Protein AF-A0AA40FWW6-F1 (afdb_monomer)

Solvent-accessible surface area (backbone atoms only — not comparable to full-atom values): 4651 Å² total; per-residue (Å²): 125,64,65,54,64,41,60,84,40,92,70,38,30,41,70,62,84,91,57,96,54,60,77,54,72,28,50,44,38,57,53,48,56,49,50,50,53,51,27,64,75,74,68,56,87,86,52,68,43,68,34,91,81,62,37,68,53,55,66,40,89,86,82,66,47,58,35,32,42,51,30,60,54,62,74,50,108

Mean predicted aligned error: 3.87 Å

Secondary structure (DSSP, 8-state):
-PPPEE--BTTTBEE-SSS---GGGGEESHHHHHHHHHHHHHT-----EE-TT--S--B-TTT--B-HHHHHHHHT-

Radius of gyration: 13.91 Å; Cα contacts (8 Å, |Δi|>4): 105; chains: 1; bounding box: 32×28×35 Å

Nearest PDB structures (foldseek):
  5cmk-assembly1_A  TM=9.072E-01  e=1.004E-07  Rattus norvegicus
  4bdn-assembly1_A  TM=9.080E-01  e=1.226E-07  Rattus norvegicus
  3g3j-assembly1_B  TM=9.140E-01  e=1.310E-07  Rattus norvegicus
  3g3g-assembly1_B  TM=9.141E-01  e=1.497E-07  Rattus norvegicus
  3t9v-assembly1_B  TM=9.362E-01  e=4.640E-07  Rattus norvegicus

Sequence (77 aa):
MGPPVATQEIPYVMMHYEKNYTGNARFYGFCVDLLEAVAREVGFSYRLELVPDRKYGAKDPETGEWNGIVRELMRHV

Foldseek 3Di:
DAAAEDADDPQAWHADPPDPDDWLRRIDHDVSVVVVVVCVVVVHDHTYYYFPVRDCWDQDPPPRAIGTSVNVVVVVD

InterPro domains:
  IPR019594 Ionotropic glutamate receptor, L-glutamate and glycine-binding domain [PF10613] (7-75)
  IPR019594 Ionotropic glutamate receptor, L-glutamate and glycine-binding domain [SM00918] (11-75)

pLDDT: mean 92.23, std 7.43, range [55.34, 98.06]

Structure (mmCIF, N/CA/C/O backbone):
data_AF-A0AA40FWW6-F1
#
_entry.id   AF-A0AA40FWW6-F1
#
loop_
_atom_site.group_PDB
_atom_site.id
_atom_site.type_symbol
_atom_site.label_atom_id
_atom_site.label_alt_id
_atom_site.label_comp_id
_atom_site.label_asym_id
_atom_site.label_entity_id
_atom_site.label_seq_id
_atom_site.pdbx_PDB_ins_code
_atom_site.Cartn_x
_atom_site.Cartn_y
_atom_site.Cartn_z
_atom_site.occupancy
_atom_site.B_iso_or_equiv
_atom_site.auth_seq_id
_atom_site.auth_comp_id
_atom_site.auth_asym_id
_atom_site.auth_atom_id
_atom_site.pdbx_PDB_model_num
ATOM 1 N N . MET A 1 1 ? -12.956 -4.877 -7.057 1.00 64.38 1 MET A N 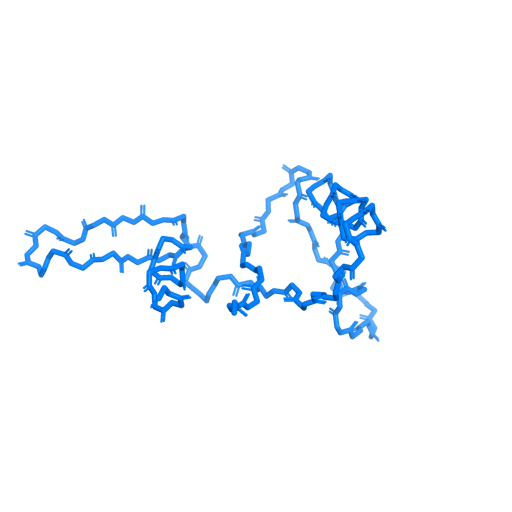1
ATOM 2 C CA . MET A 1 1 ? -11.868 -4.829 -6.060 1.00 64.38 1 MET A CA 1
ATOM 3 C C . MET A 1 1 ? -11.294 -3.423 -6.086 1.00 64.38 1 MET A C 1
ATOM 5 O O . MET A 1 1 ? -10.999 -2.944 -7.177 1.00 64.38 1 MET A O 1
ATOM 9 N N . GLY A 1 2 ? -11.251 -2.735 -4.943 1.00 74.38 2 GLY A N 1
ATOM 10 C CA . GLY A 1 2 ? -10.614 -1.416 -4.840 1.00 74.38 2 GLY A CA 1
ATOM 11 C C . GLY A 1 2 ? -9.095 -1.491 -5.065 1.00 74.38 2 GLY A C 1
ATOM 12 O O . GLY A 1 2 ? -8.543 -2.595 -5.102 1.00 74.38 2 GLY A O 1
ATOM 13 N N . PRO A 1 3 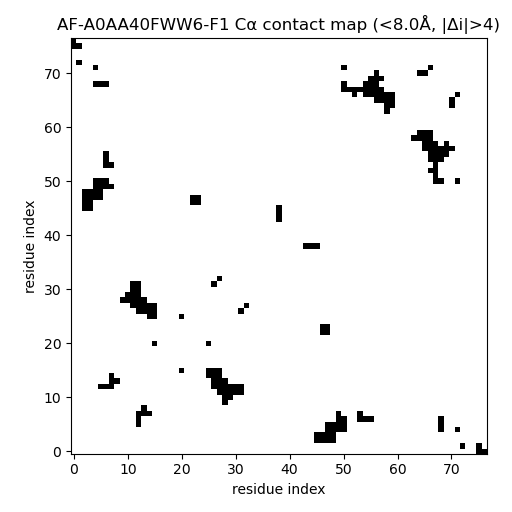? -8.409 -0.349 -5.241 1.00 84.44 3 PRO A N 1
ATOM 14 C CA . PRO A 1 3 ? -6.953 -0.332 -5.340 1.00 84.44 3 PRO A CA 1
ATOM 15 C C . PRO A 1 3 ? -6.310 -0.881 -4.053 1.00 84.44 3 PRO A C 1
ATOM 17 O O . PRO A 1 3 ? -6.838 -0.646 -2.965 1.00 84.44 3 PRO A O 1
ATOM 20 N N . PRO A 1 4 ? -5.161 -1.578 -4.135 1.00 87.69 4 PRO A N 1
ATOM 21 C CA . PRO A 1 4 ? -4.339 -1.847 -2.962 1.00 87.69 4 PRO A CA 1
ATOM 22 C C . PRO A 1 4 ? -3.945 -0.538 -2.267 1.00 87.69 4 PRO A C 1
ATOM 24 O O . PRO A 1 4 ? -3.515 0.414 -2.925 1.00 87.69 4 PRO A O 1
ATOM 27 N N . VAL A 1 5 ? -4.063 -0.508 -0.938 1.00 92.44 5 VAL A N 1
ATOM 28 C CA . VAL A 1 5 ? -3.748 0.663 -0.110 1.00 92.44 5 VAL A CA 1
ATOM 29 C C . VAL A 1 5 ? -2.617 0.327 0.860 1.00 92.44 5 VAL A C 1
ATOM 31 O O . VAL A 1 5 ? -2.638 -0.733 1.483 1.00 92.44 5 VAL A O 1
ATOM 34 N N . ALA A 1 6 ? -1.643 1.226 1.010 1.00 93.00 6 ALA A N 1
ATOM 35 C CA . ALA A 1 6 ? -0.494 1.038 1.896 1.00 93.00 6 ALA A CA 1
ATOM 36 C C . ALA A 1 6 ? -0.168 2.273 2.753 1.00 93.00 6 ALA A C 1
ATOM 38 O O . ALA A 1 6 ? -0.496 3.410 2.408 1.00 93.00 6 ALA A O 1
ATOM 39 N N . THR A 1 7 ? 0.522 2.048 3.870 1.00 94.19 7 THR A N 1
ATOM 40 C CA . THR A 1 7 ? 1.246 3.067 4.644 1.00 94.19 7 THR A CA 1
ATOM 41 C C . THR A 1 7 ? 2.695 3.153 4.162 1.00 94.19 7 THR A C 1
ATOM 43 O O . THR A 1 7 ? 3.237 2.184 3.638 1.00 94.19 7 THR A O 1
ATOM 46 N N . GLN A 1 8 ? 3.336 4.316 4.318 1.00 94.69 8 GLN A N 1
ATOM 47 C CA . GLN A 1 8 ? 4.762 4.455 4.016 1.00 94.69 8 GLN A CA 1
ATOM 48 C C . GLN A 1 8 ? 5.595 4.001 5.210 1.00 94.69 8 GLN A C 1
ATOM 50 O O . GLN A 1 8 ? 5.562 4.644 6.257 1.00 94.69 8 GLN A O 1
ATOM 55 N N . GLU A 1 9 ? 6.376 2.943 5.030 1.00 93.88 9 GLU A N 1
ATOM 56 C CA . GLU A 1 9 ? 7.282 2.416 6.042 1.00 93.88 9 GLU A CA 1
ATOM 57 C C . GLU A 1 9 ? 8.562 1.891 5.410 1.00 93.88 9 GLU A C 1
ATOM 59 O O . GLU A 1 9 ? 8.536 1.147 4.431 1.00 93.88 9 GLU A O 1
ATOM 64 N N . ILE A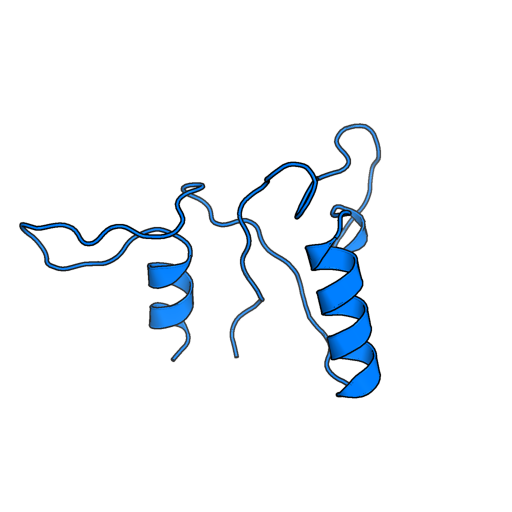 1 10 ? 9.699 2.258 5.992 1.00 94.81 10 ILE A N 1
ATOM 65 C CA . ILE A 1 10 ? 11.007 1.778 5.553 1.00 94.81 10 ILE A CA 1
ATOM 66 C C . ILE A 1 10 ? 11.255 0.417 6.220 1.00 94.81 10 ILE A C 1
ATOM 68 O O . ILE A 1 10 ? 11.162 0.348 7.446 1.00 94.81 10 ILE A O 1
ATOM 72 N N . PRO A 1 11 ? 11.599 -0.655 5.476 1.00 96.25 11 PRO A N 1
ATOM 73 C CA . PRO A 1 11 ? 11.919 -0.720 4.040 1.00 96.25 11 PRO A CA 1
ATOM 74 C C . PRO A 1 11 ? 10.791 -1.310 3.157 1.00 96.25 11 PRO A C 1
ATOM 76 O O . PRO A 1 11 ? 11.041 -1.760 2.037 1.00 96.25 11 PRO A O 1
ATOM 79 N N . TYR A 1 12 ? 9.559 -1.361 3.659 1.00 96.69 12 TYR A N 1
ATOM 80 C CA . TYR A 1 12 ? 8.441 -2.081 3.044 1.00 96.69 12 TYR A CA 1
ATOM 81 C C . TYR A 1 12 ? 7.784 -1.328 1.882 1.00 96.69 12 TYR A C 1
ATOM 83 O O . TYR A 1 12 ? 7.625 -1.895 0.802 1.00 96.69 12 TYR A O 1
ATOM 91 N N . VAL A 1 13 ? 7.419 -0.060 2.084 1.00 96.88 13 VAL A N 1
ATOM 92 C CA . VAL A 1 13 ? 6.795 0.813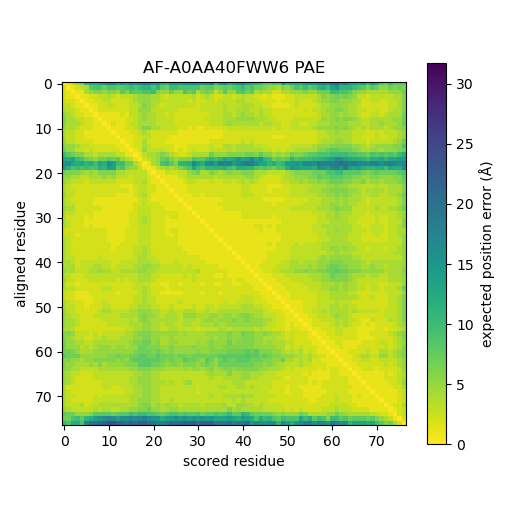 1.080 1.00 96.88 13 VAL A CA 1
ATOM 93 C C . VAL A 1 13 ? 7.334 2.227 1.262 1.00 96.88 13 VAL A C 1
ATOM 95 O O . VAL A 1 13 ? 7.078 2.901 2.256 1.00 96.88 13 VAL A O 1
ATOM 98 N N . MET A 1 14 ? 8.076 2.697 0.274 1.00 96.00 14 MET A N 1
ATOM 99 C CA . MET A 1 14 ? 8.721 4.004 0.236 1.00 96.00 14 MET A CA 1
ATOM 100 C C . MET A 1 14 ? 8.304 4.738 -1.037 1.00 96.00 14 MET A C 1
ATOM 102 O O . MET A 1 14 ? 7.787 4.130 -1.972 1.00 96.00 14 MET A O 1
ATOM 106 N N . MET A 1 15 ? 8.496 6.058 -1.075 1.00 94.12 15 MET A N 1
ATOM 107 C CA . MET A 1 15 ? 8.118 6.889 -2.219 1.00 94.12 15 MET A CA 1
ATOM 108 C C . MET A 1 15 ? 9.305 7.713 -2.701 1.00 94.12 15 MET A C 1
ATOM 110 O O . MET A 1 15 ? 10.050 8.273 -1.900 1.00 94.12 15 MET A O 1
ATOM 114 N N . HIS A 1 16 ? 9.468 7.807 -4.016 1.00 92.19 16 HIS A N 1
ATOM 115 C CA . HIS A 1 16 ? 10.408 8.738 -4.622 1.00 92.19 16 HIS A CA 1
ATOM 116 C C . HIS A 1 16 ? 9.855 10.166 -4.532 1.00 92.19 16 HIS A C 1
ATOM 118 O O . HIS A 1 16 ? 8.806 10.458 -5.104 1.00 92.19 16 HIS A O 1
ATOM 124 N N . TYR A 1 17 ? 10.570 11.059 -3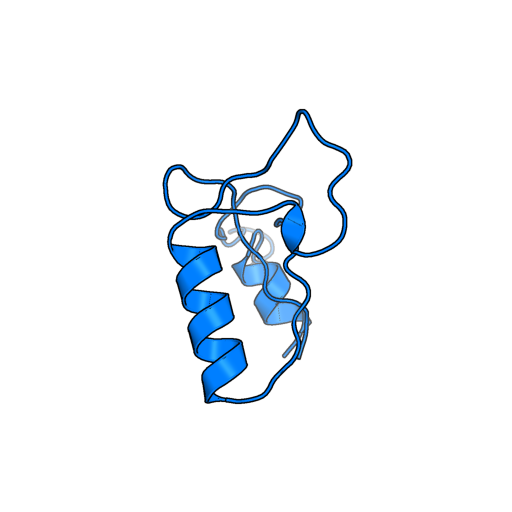.842 1.00 85.81 17 TYR A N 1
ATOM 125 C CA . TYR A 1 17 ? 10.162 12.463 -3.678 1.00 85.81 17 TYR A CA 1
ATOM 126 C C . TYR A 1 17 ? 10.793 13.419 -4.699 1.00 85.81 17 TYR A C 1
ATOM 128 O O . TYR A 1 17 ? 10.266 14.498 -4.940 1.00 85.81 17 TYR A O 1
ATOM 136 N N . GLU A 1 18 ? 11.914 13.032 -5.307 1.00 79.88 18 GLU A N 1
ATOM 137 C CA . GLU A 1 18 ? 12.760 13.941 -6.098 1.00 79.88 18 GLU A CA 1
ATOM 138 C C . GLU A 1 18 ? 12.514 13.865 -7.612 1.00 79.88 18 GLU A C 1
ATOM 140 O O . GLU A 1 18 ? 13.074 14.642 -8.381 1.00 79.88 18 GLU A O 1
ATOM 145 N N . LYS A 1 19 ? 11.705 12.906 -8.069 1.00 79.12 19 LYS A N 1
ATOM 146 C CA . LYS A 1 19 ? 11.507 12.609 -9.492 1.00 79.12 19 LYS A CA 1
ATOM 147 C C . LYS A 1 19 ? 10.027 12.647 -9.856 1.00 79.12 19 LYS A C 1
ATOM 149 O O . LYS A 1 19 ? 9.180 12.223 -9.074 1.00 79.12 19 LYS A O 1
ATOM 154 N N . ASN A 1 20 ? 9.731 13.060 -11.090 1.00 85.19 20 ASN A N 1
ATOM 155 C CA . ASN A 1 20 ? 8.378 13.095 -11.661 1.00 85.19 20 ASN A CA 1
ATOM 156 C C . ASN A 1 20 ? 7.877 11.693 -12.059 1.00 85.19 20 ASN A C 1
ATOM 158 O O . ASN A 1 20 ? 7.496 11.455 -13.205 1.00 85.19 20 ASN A O 1
ATOM 162 N N . TYR A 1 21 ? 7.894 10.743 -11.126 1.00 89.94 21 TYR A N 1
ATOM 163 C CA . TYR A 1 21 ? 7.259 9.447 -11.337 1.00 89.94 21 TYR A CA 1
ATOM 164 C C . TYR A 1 21 ? 5.738 9.568 -11.230 1.00 89.94 21 TYR A C 1
ATOM 166 O O . TYR A 1 21 ? 5.202 10.377 -10.472 1.00 89.94 21 TYR A O 1
ATOM 174 N N . THR A 1 22 ? 5.023 8.728 -11.974 1.00 90.50 22 THR A N 1
ATOM 175 C CA . THR A 1 22 ? 3.557 8.666 -11.963 1.00 90.50 22 THR A CA 1
ATOM 176 C C . THR A 1 22 ? 3.086 7.235 -11.713 1.00 90.50 22 THR A C 1
ATOM 178 O O . THR A 1 22 ? 3.854 6.280 -11.835 1.00 90.50 22 THR A O 1
ATOM 181 N N . GLY A 1 23 ? 1.827 7.075 -11.296 1.00 92.56 23 GLY A N 1
ATOM 182 C CA . GLY A 1 23 ? 1.255 5.752 -11.024 1.00 92.56 23 GLY A CA 1
ATOM 183 C C . GLY A 1 23 ? 2.024 4.981 -9.946 1.00 92.56 23 GLY A C 1
ATOM 184 O O . GLY A 1 23 ? 2.378 5.556 -8.911 1.00 92.56 23 GLY A O 1
ATOM 185 N N . ASN A 1 24 ? 2.270 3.694 -10.205 1.00 95.12 24 ASN A N 1
ATOM 186 C CA . ASN A 1 24 ? 2.960 2.783 -9.285 1.00 95.12 24 ASN A CA 1
ATOM 187 C C . ASN A 1 24 ? 4.467 3.042 -9.209 1.00 95.12 24 ASN A C 1
ATOM 189 O O . ASN A 1 24 ? 5.053 2.818 -8.159 1.00 95.12 24 ASN A O 1
ATOM 193 N N . ALA A 1 25 ? 5.077 3.600 -10.263 1.00 94.94 25 ALA A N 1
ATOM 194 C CA . ALA A 1 25 ? 6.515 3.891 -10.317 1.00 94.94 25 ALA A CA 1
ATOM 195 C C . ALA A 1 25 ? 6.975 4.926 -9.274 1.00 94.94 25 ALA A C 1
ATOM 197 O O . ALA A 1 25 ? 8.167 5.150 -9.087 1.00 94.94 25 ALA A O 1
ATOM 198 N N . ARG A 1 26 ? 6.030 5.585 -8.595 1.00 95.44 26 ARG A N 1
ATOM 199 C CA . ARG A 1 26 ? 6.310 6.461 -7.454 1.00 95.44 26 ARG A CA 1
ATOM 200 C C . ARG A 1 26 ? 6.764 5.685 -6.221 1.00 95.44 26 ARG A C 1
ATOM 202 O O . ARG A 1 26 ? 7.401 6.291 -5.364 1.00 95.44 26 ARG A O 1
ATOM 209 N N . PHE A 1 27 ? 6.420 4.403 -6.118 1.00 96.50 27 PHE A N 1
ATOM 210 C CA . PHE A 1 27 ? 6.642 3.586 -4.933 1.00 96.50 27 PHE A CA 1
ATOM 211 C C . PHE A 1 27 ? 7.731 2.540 -5.163 1.00 96.50 27 PHE A C 1
ATOM 213 O O . PHE A 1 27 ? 7.872 2.017 -6.264 1.00 96.50 27 PHE A O 1
ATOM 220 N N . TYR A 1 28 ? 8.480 2.227 -4.109 1.00 96.88 28 TYR A N 1
ATOM 221 C CA . TYR A 1 28 ? 9.504 1.181 -4.099 1.00 96.88 28 TYR A CA 1
ATOM 222 C C . TYR A 1 28 ? 9.609 0.548 -2.707 1.00 96.88 28 TYR A C 1
ATOM 224 O O . TYR A 1 28 ? 9.138 1.123 -1.726 1.00 96.88 28 TYR A O 1
ATOM 232 N N . GLY A 1 29 ? 10.237 -0.620 -2.604 1.00 97.62 29 GLY A N 1
ATOM 233 C CA . GLY A 1 29 ? 10.422 -1.332 -1.339 1.00 97.62 29 GLY A CA 1
ATOM 234 C C . GLY A 1 29 ? 9.899 -2.760 -1.399 1.00 97.62 29 GLY A C 1
ATOM 235 O O . GLY A 1 29 ? 9.264 -3.168 -2.369 1.00 97.62 29 GLY A O 1
ATOM 236 N N . PHE A 1 30 ? 10.154 -3.514 -0.334 1.00 98.06 30 PHE A N 1
ATOM 237 C CA . PHE A 1 30 ? 9.915 -4.956 -0.311 1.00 98.06 30 PHE A CA 1
ATOM 2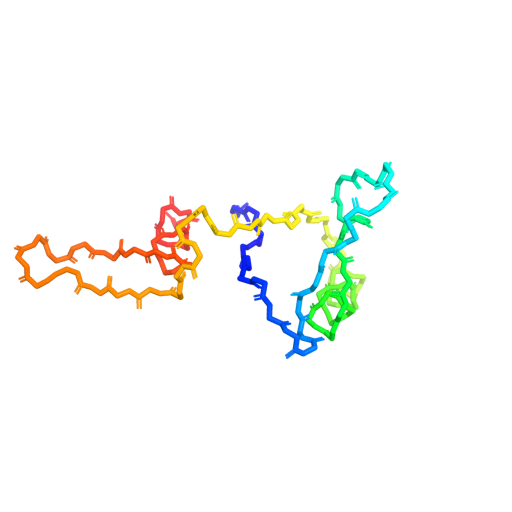38 C C . PHE A 1 30 ? 8.470 -5.351 -0.664 1.00 98.06 30 PHE A C 1
ATOM 240 O O . PHE A 1 30 ? 8.248 -6.261 -1.461 1.00 98.06 30 PHE A O 1
ATOM 247 N N . CYS A 1 31 ? 7.471 -4.654 -0.112 1.00 97.44 31 CYS A N 1
ATOM 248 C CA . CYS A 1 31 ? 6.066 -4.969 -0.377 1.00 97.44 31 CYS A CA 1
ATOM 249 C C . CYS A 1 31 ? 5.627 -4.556 -1.787 1.00 97.44 31 CYS A C 1
ATOM 251 O O . CYS A 1 31 ? 4.686 -5.140 -2.319 1.00 97.44 31 CYS A O 1
ATOM 253 N N . VAL A 1 32 ? 6.298 -3.575 -2.399 1.00 97.50 32 VAL A N 1
ATOM 254 C CA . VAL A 1 32 ? 6.040 -3.176 -3.790 1.00 97.50 32 VAL A CA 1
ATOM 255 C C . VAL A 1 32 ? 6.548 -4.257 -4.741 1.00 97.50 32 VAL A C 1
ATOM 257 O O . VAL A 1 32 ? 5.801 -4.678 -5.620 1.00 97.50 32 VAL A O 1
ATOM 260 N N . ASP A 1 33 ? 7.761 -4.765 -4.508 1.00 97.94 33 ASP A N 1
ATOM 261 C CA . ASP A 1 33 ? 8.348 -5.849 -5.306 1.00 97.94 33 ASP A CA 1
ATOM 262 C C . ASP A 1 33 ? 7.525 -7.140 -5.190 1.00 97.94 33 ASP A C 1
ATOM 264 O O . ASP A 1 33 ? 7.267 -7.822 -6.184 1.00 97.94 33 ASP A O 1
ATOM 268 N N . LEU A 1 34 ? 7.060 -7.458 -3.976 1.00 97.81 34 LEU A N 1
ATOM 269 C CA . LEU A 1 34 ? 6.178 -8.597 -3.736 1.00 97.81 34 LEU A CA 1
ATOM 270 C C . LEU A 1 34 ? 4.837 -8.441 -4.466 1.00 97.81 34 LEU A C 1
ATOM 272 O O . LEU A 1 34 ? 4.383 -9.385 -5.110 1.00 97.81 34 LEU A O 1
ATOM 276 N N . LEU A 1 35 ? 4.204 -7.267 -4.382 1.00 96.94 35 LEU A N 1
ATOM 277 C CA . LEU A 1 35 ? 2.926 -7.012 -5.047 1.00 96.94 35 LEU A CA 1
ATOM 278 C C . LEU A 1 35 ? 3.052 -7.113 -6.572 1.00 96.94 35 LEU A C 1
ATOM 280 O O . LEU A 1 35 ? 2.179 -7.702 -7.204 1.00 96.94 35 LEU A O 1
ATOM 284 N N . GLU A 1 36 ? 4.144 -6.612 -7.149 1.00 97.50 36 GLU A N 1
ATOM 285 C CA . GLU A 1 36 ? 4.434 -6.741 -8.581 1.00 97.50 36 GLU A CA 1
ATOM 286 C C . GLU A 1 36 ? 4.626 -8.212 -8.986 1.00 97.50 36 GLU A C 1
ATOM 288 O O . GLU A 1 36 ? 4.071 -8.665 -9.988 1.00 97.50 36 GLU A O 1
ATOM 293 N N . ALA A 1 37 ? 5.356 -8.998 -8.185 1.00 98.00 37 ALA A N 1
ATOM 294 C CA . ALA A 1 37 ? 5.536 -10.427 -8.437 1.00 98.00 37 ALA A CA 1
ATOM 295 C C . ALA A 1 37 ? 4.202 -11.191 -8.405 1.00 98.00 37 ALA A C 1
ATOM 297 O O . ALA A 1 37 ? 3.940 -12.005 -9.291 1.00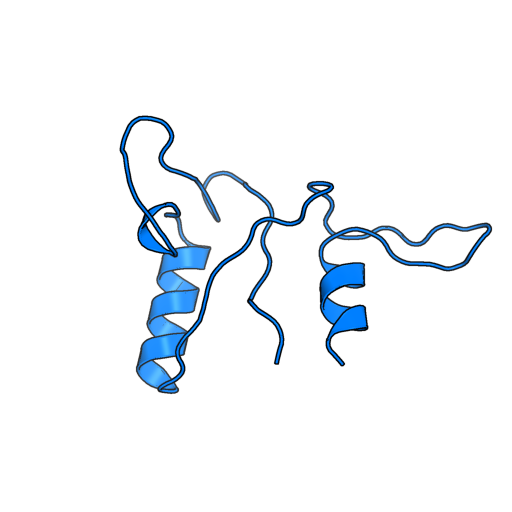 98.00 37 ALA A O 1
ATOM 298 N N . VAL A 1 38 ? 3.343 -10.894 -7.424 1.00 97.75 38 VAL A N 1
ATOM 299 C CA . VAL A 1 38 ? 1.999 -11.478 -7.308 1.00 97.75 38 VAL A CA 1
ATOM 300 C C . VAL A 1 38 ? 1.109 -11.049 -8.479 1.00 97.75 38 VAL A C 1
ATOM 302 O O . VAL A 1 38 ? 0.433 -11.889 -9.070 1.00 97.75 38 VAL A O 1
ATOM 305 N N . ALA A 1 39 ? 1.133 -9.768 -8.854 1.00 97.00 39 ALA A N 1
ATOM 306 C CA . ALA A 1 39 ? 0.380 -9.236 -9.987 1.00 97.00 39 ALA A CA 1
ATOM 307 C C . ALA A 1 39 ? 0.768 -9.910 -11.307 1.00 97.00 39 ALA A C 1
ATOM 309 O O . ALA A 1 39 ? -0.110 -10.273 -12.091 1.00 97.00 39 ALA A O 1
ATOM 310 N N . ARG A 1 40 ? 2.068 -10.141 -11.523 1.00 97.44 40 ARG A N 1
ATOM 311 C CA . ARG A 1 40 ? 2.588 -10.841 -12.701 1.00 97.44 40 ARG A CA 1
ATOM 312 C C . ARG A 1 40 ? 2.196 -12.317 -12.733 1.00 97.44 40 ARG A C 1
ATOM 314 O O . ARG A 1 40 ? 1.812 -12.799 -13.791 1.00 97.44 40 ARG A O 1
ATOM 321 N N . GLU A 1 41 ? 2.303 -13.017 -11.605 1.00 98.00 41 GLU A N 1
ATOM 322 C CA . GLU A 1 41 ? 1.972 -14.447 -11.514 1.00 98.00 41 GLU A CA 1
ATOM 323 C C . GLU A 1 41 ? 0.471 -14.699 -11.719 1.00 98.00 41 GLU A C 1
ATOM 325 O O . GLU A 1 41 ? 0.076 -15.621 -12.425 1.00 98.00 41 GLU A O 1
ATOM 330 N N . VAL A 1 42 ? -0.379 -13.856 -11.127 1.00 97.31 42 VAL A N 1
ATOM 331 C CA . VAL A 1 42 ? -1.841 -14.006 -11.197 1.00 97.31 42 VAL A CA 1
ATOM 332 C C . VAL A 1 42 ? -2.433 -13.341 -12.448 1.00 97.31 42 VAL A C 1
ATOM 334 O O . VAL A 1 42 ? -3.508 -13.724 -12.903 1.00 97.31 42 VAL A O 1
ATOM 337 N N . GLY A 1 43 ? -1.745 -12.354 -13.025 1.00 96.44 43 GLY A N 1
ATOM 338 C CA . GLY A 1 43 ? -2.170 -11.656 -14.238 1.00 96.44 43 GLY A CA 1
ATOM 339 C C . GLY A 1 43 ? -3.172 -10.520 -14.003 1.00 96.44 43 GLY A C 1
ATOM 340 O O . GLY A 1 43 ? -4.058 -10.315 -14.832 1.00 96.44 43 GLY A O 1
ATOM 341 N N . PHE A 1 44 ? -3.060 -9.773 -12.897 1.00 94.94 44 PHE A N 1
ATOM 342 C CA . PHE A 1 44 ? -3.907 -8.598 -12.641 1.00 94.94 44 PHE A CA 1
ATOM 343 C C . PHE A 1 44 ? -3.132 -7.282 -12.707 1.00 94.94 44 PHE A C 1
ATOM 345 O O . PHE A 1 44 ? -1.943 -7.207 -12.418 1.00 94.94 44 PHE A O 1
ATOM 352 N N . SER A 1 45 ? -3.839 -6.209 -13.056 1.00 94.31 45 SER A N 1
ATOM 353 C CA . SER A 1 45 ? -3.328 -4.839 -12.984 1.00 94.31 45 SER A CA 1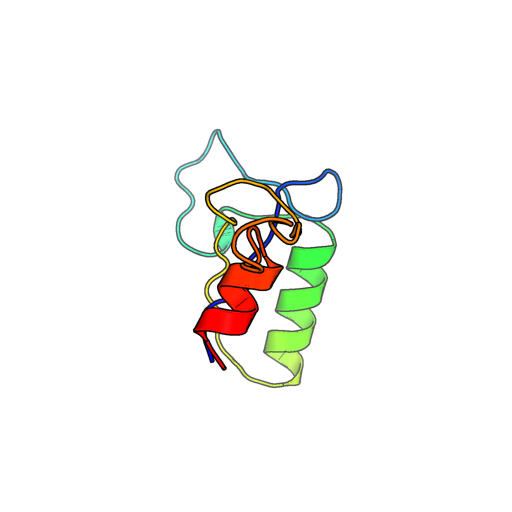
ATOM 354 C C . SER A 1 45 ? -3.721 -4.204 -11.654 1.00 94.31 45 SER A C 1
ATOM 356 O O . SER A 1 45 ? -4.822 -4.437 -11.158 1.00 94.31 45 SER A O 1
ATOM 358 N N . TYR A 1 46 ? -2.866 -3.349 -11.097 1.00 94.31 46 TYR A N 1
ATOM 359 C CA . TYR A 1 46 ? -3.177 -2.617 -9.873 1.00 94.31 46 TYR A CA 1
ATOM 360 C C . TYR A 1 46 ? -2.710 -1.168 -9.943 1.00 94.31 46 TYR A C 1
ATOM 362 O O . TYR A 1 46 ? -1.799 -0.818 -10.693 1.00 94.31 46 TYR A O 1
ATOM 370 N N . ARG A 1 47 ? -3.322 -0.323 -9.114 1.00 94.44 47 ARG A N 1
ATOM 371 C CA . ARG A 1 47 ? -2.833 1.018 -8.802 1.00 94.44 47 ARG A CA 1
ATOM 372 C C . ARG A 1 47 ? -2.630 1.097 -7.300 1.00 94.44 47 ARG A C 1
ATOM 374 O O . ARG A 1 47 ? -3.599 0.964 -6.566 1.00 94.44 47 ARG A O 1
ATOM 381 N N . LEU A 1 48 ? -1.392 1.279 -6.855 1.00 95.00 48 LEU A N 1
ATOM 382 C CA . LEU A 1 48 ? -1.090 1.428 -5.436 1.00 95.00 48 LEU A CA 1
ATOM 383 C C . LEU A 1 48 ? -1.447 2.846 -4.977 1.00 95.00 48 LEU A C 1
ATOM 385 O O . LEU A 1 48 ? -1.032 3.834 -5.595 1.00 95.00 48 LEU A O 1
ATOM 389 N N . GLU A 1 49 ? -2.195 2.939 -3.883 1.00 93.44 49 GLU A N 1
ATOM 390 C CA . GLU A 1 49 ? -2.553 4.200 -3.235 1.00 93.44 49 GLU A CA 1
ATOM 391 C C . GLU A 1 49 ? -2.065 4.231 -1.784 1.00 93.44 49 GLU A C 1
ATOM 393 O O . GLU A 1 49 ? -1.896 3.197 -1.137 1.00 93.44 49 GLU A O 1
ATOM 398 N N . LEU A 1 50 ? -1.798 5.432 -1.268 1.00 93.06 50 LEU A N 1
ATOM 399 C CA . LEU A 1 50 ? -1.461 5.602 0.143 1.00 93.06 50 LEU A CA 1
ATOM 400 C C . LEU A 1 50 ? -2.735 5.819 0.945 1.00 93.06 50 LEU A C 1
ATOM 402 O O . LEU A 1 50 ? -3.602 6.587 0.525 1.00 93.06 50 LEU A O 1
ATOM 406 N N . VAL A 1 51 ? -2.820 5.200 2.122 1.00 93.94 51 VAL A N 1
ATOM 407 C CA . VAL A 1 51 ? -3.935 5.465 3.034 1.00 93.94 51 VAL A CA 1
ATOM 408 C C . VAL A 1 51 ? -3.913 6.953 3.439 1.00 93.94 51 VAL A C 1
ATOM 410 O O . VAL A 1 51 ? -2.878 7.441 3.911 1.00 93.94 51 VAL A O 1
ATOM 413 N N . PRO A 1 52 ? -5.022 7.703 3.279 1.00 90.12 52 PRO A N 1
ATOM 414 C CA . PRO A 1 52 ? -5.016 9.153 3.486 1.00 90.12 52 PRO A CA 1
ATOM 415 C C . PRO A 1 52 ? -4.615 9.579 4.901 1.00 90.12 52 PRO A C 1
ATOM 417 O O . PRO A 1 52 ? -3.873 10.542 5.078 1.00 90.12 52 PRO A O 1
ATOM 420 N N . ASP A 1 53 ? -5.086 8.845 5.912 1.00 90.62 53 ASP A N 1
ATOM 421 C CA . ASP A 1 53 ? -4.835 9.148 7.324 1.00 90.62 53 ASP A CA 1
ATOM 422 C C . ASP A 1 53 ? -3.551 8.501 7.876 1.00 90.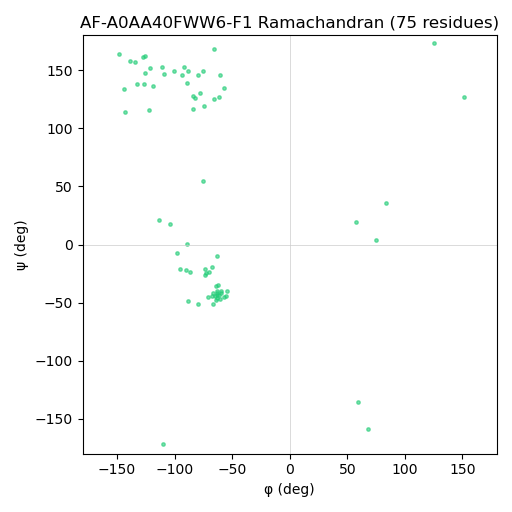62 53 ASP A C 1
ATOM 424 O O . ASP A 1 53 ? -3.226 8.707 9.045 1.00 90.62 53 ASP A O 1
ATOM 428 N N . ARG A 1 54 ? -2.805 7.756 7.041 1.00 91.31 54 ARG A N 1
ATOM 429 C CA . ARG A 1 54 ? -1.555 7.055 7.399 1.00 91.31 54 ARG A CA 1
ATOM 430 C C . ARG A 1 54 ? -1.692 6.048 8.544 1.00 91.31 54 ARG A C 1
ATOM 432 O O . ARG A 1 54 ? -0.686 5.670 9.139 1.00 91.31 54 ARG A O 1
ATOM 439 N N . LYS A 1 55 ? -2.908 5.594 8.855 1.00 93.06 55 LYS A N 1
ATOM 440 C CA . LYS A 1 55 ? -3.158 4.610 9.911 1.00 93.06 55 LYS A CA 1
ATOM 441 C C . LYS A 1 55 ? -3.356 3.219 9.326 1.00 93.06 55 LYS A C 1
ATOM 443 O O . LYS A 1 55 ? -3.924 3.042 8.252 1.00 93.06 55 LYS A O 1
ATOM 448 N N . TYR A 1 56 ? -2.959 2.214 10.097 1.00 92.88 56 TYR A N 1
ATOM 449 C CA . TYR A 1 56 ? -3.308 0.823 9.817 1.00 92.88 56 TYR A CA 1
ATOM 450 C C . TYR A 1 56 ? -4.805 0.581 9.965 1.00 92.88 56 TYR A C 1
ATOM 452 O O . TYR A 1 56 ? -5.461 0.074 9.063 1.00 92.88 56 TYR A O 1
ATOM 460 N N . GLY A 1 57 ? -5.344 1.002 11.099 1.00 93.94 57 GLY A N 1
ATOM 461 C CA . GLY A 1 57 ? -6.747 0.873 11.428 1.00 93.94 57 GLY A CA 1
ATOM 462 C C . GLY A 1 57 ? -6.923 0.774 12.929 1.00 93.94 57 GLY A C 1
ATOM 463 O O . GLY A 1 57 ? -6.301 -0.046 13.597 1.00 93.94 57 GLY A O 1
ATOM 464 N N . ALA A 1 58 ? -7.772 1.638 13.453 1.00 95.69 58 ALA A N 1
ATOM 465 C CA . ALA A 1 58 ? -8.248 1.613 14.819 1.00 95.69 58 ALA A CA 1
ATOM 466 C C . ALA A 1 58 ? -9.762 1.779 14.783 1.00 95.69 58 ALA A C 1
ATOM 468 O O . ALA A 1 58 ? -10.280 2.581 13.999 1.00 95.69 58 ALA A O 1
ATOM 469 N N . LYS A 1 59 ? -10.445 1.001 15.619 1.00 95.56 59 LYS A N 1
ATOM 470 C CA . LYS A 1 59 ? -11.886 1.095 15.793 1.00 95.56 59 LYS A CA 1
ATOM 471 C C . LYS A 1 59 ? -12.189 2.219 16.772 1.00 95.56 59 LYS A C 1
ATOM 473 O O . LYS A 1 59 ? -11.651 2.231 17.878 1.00 95.56 59 LYS A O 1
ATOM 478 N N . ASP A 1 60 ? -13.031 3.145 16.355 1.00 95.38 60 ASP A N 1
ATOM 479 C CA . ASP A 1 60 ? -13.581 4.165 17.227 1.00 95.38 60 ASP A CA 1
ATOM 480 C C . ASP A 1 60 ? -14.497 3.494 18.274 1.00 95.38 60 ASP A C 1
ATOM 482 O O . ASP A 1 60 ? -15.374 2.709 17.898 1.00 95.38 60 ASP A O 1
ATOM 486 N N . PRO A 1 61 ? -14.278 3.714 19.582 1.00 95.25 61 PRO A N 1
ATOM 487 C CA . PRO A 1 61 ? -15.062 3.064 20.629 1.00 95.25 61 PRO A CA 1
ATOM 488 C C . PRO A 1 61 ? -16.483 3.628 20.771 1.00 95.25 61 PRO A C 1
ATOM 490 O O . PRO A 1 61 ? -17.341 2.932 21.309 1.00 95.25 61 PRO A O 1
ATOM 493 N N . GLU A 1 62 ? -16.737 4.853 20.307 1.00 96.88 62 GLU A N 1
ATOM 494 C CA . GLU A 1 62 ? -18.042 5.514 20.388 1.00 96.88 62 GLU A CA 1
ATOM 495 C C . GLU A 1 62 ? -18.902 5.184 19.166 1.00 96.88 62 GLU A C 1
ATOM 497 O O . GLU A 1 62 ? -20.055 4.777 19.307 1.00 96.88 62 GLU A O 1
ATOM 502 N N . THR A 1 63 ? -18.341 5.319 17.960 1.00 95.12 63 THR A N 1
ATOM 503 C CA . THR A 1 63 ? -19.077 5.091 16.703 1.00 95.12 63 THR A CA 1
ATOM 504 C C . THR A 1 63 ? -18.994 3.645 16.221 1.00 95.12 63 THR A C 1
ATOM 506 O O . THR A 1 63 ? -19.837 3.189 15.450 1.00 95.12 63 THR A O 1
ATOM 509 N N . GLY A 1 64 ? -17.979 2.897 16.659 1.00 94.12 64 GLY A N 1
ATOM 510 C CA . GLY A 1 64 ? -17.696 1.547 16.180 1.00 94.12 64 GLY A CA 1
ATOM 511 C C . GLY A 1 64 ? -17.066 1.494 14.784 1.00 94.12 64 GLY A C 1
ATOM 512 O O . GLY A 1 64 ? -16.848 0.393 14.268 1.00 94.12 64 GLY A O 1
ATOM 513 N N . GLU A 1 65 ? -16.768 2.638 14.169 1.00 94.56 65 GLU A N 1
ATOM 514 C CA . GLU A 1 65 ? -16.205 2.714 12.823 1.00 94.56 65 GLU A CA 1
ATOM 515 C C . GLU A 1 65 ? -14.697 2.449 12.818 1.00 94.56 65 GLU A C 1
ATOM 517 O O . GLU A 1 65 ? -13.968 2.827 13.733 1.00 94.56 65 GLU A O 1
ATOM 522 N N . TRP A 1 66 ? -14.200 1.814 11.758 1.00 95.50 66 TRP A N 1
ATOM 523 C CA . TRP A 1 66 ? -12.762 1.662 11.542 1.00 95.50 66 TRP A CA 1
ATOM 524 C C . TRP A 1 66 ? -12.200 2.855 10.770 1.00 95.50 66 TRP A C 1
ATOM 526 O O . TRP A 1 66 ? -12.882 3.431 9.925 1.00 95.50 66 TRP A O 1
ATOM 536 N N . ASN A 1 67 ? -10.934 3.197 11.017 1.00 93.69 67 ASN A N 1
ATOM 537 C CA . ASN A 1 67 ? -10.143 4.107 10.179 1.00 93.69 67 ASN A CA 1
ATOM 538 C C . ASN A 1 67 ? -9.020 3.359 9.432 1.00 93.69 67 ASN A C 1
ATOM 540 O O . ASN A 1 67 ? -8.980 2.126 9.441 1.00 93.69 67 ASN A O 1
ATOM 544 N N . GLY A 1 68 ? -8.116 4.093 8.776 1.00 94.00 68 GLY A N 1
ATOM 545 C CA . GLY A 1 68 ? -6.914 3.507 8.195 1.00 94.00 68 GLY A CA 1
ATOM 546 C C . GLY A 1 68 ? -7.153 2.577 7.009 1.00 94.00 68 GLY A C 1
ATOM 547 O O . GLY A 1 68 ? -8.195 2.615 6.353 1.00 94.00 68 GLY A O 1
ATOM 548 N N . ILE A 1 69 ? -6.171 1.710 6.762 1.00 93.69 69 ILE A N 1
ATOM 549 C CA . ILE A 1 69 ? -6.236 0.643 5.756 1.00 93.69 69 ILE A CA 1
ATOM 550 C C . ILE A 1 69 ? -7.469 -0.240 5.989 1.00 93.69 69 ILE A C 1
ATOM 552 O O . ILE A 1 69 ? -8.154 -0.580 5.028 1.00 93.69 69 ILE A O 1
ATOM 556 N N . VAL A 1 70 ? -7.803 -0.560 7.246 1.00 94.06 70 VAL A N 1
ATOM 557 C CA . VAL A 1 70 ? -8.991 -1.374 7.571 1.00 94.06 70 VAL A CA 1
ATOM 558 C C . VAL A 1 70 ? -10.272 -0.738 7.026 1.00 94.06 70 VAL A C 1
ATOM 560 O O . VAL A 1 70 ? -11.067 -1.430 6.391 1.00 94.06 70 VAL A O 1
ATOM 563 N N . ARG A 1 71 ? -10.459 0.578 7.199 1.00 93.06 71 ARG A N 1
ATOM 564 C CA . ARG A 1 71 ? -11.620 1.284 6.633 1.00 93.06 71 ARG A CA 1
ATOM 565 C C . ARG A 1 71 ? -11.660 1.193 5.115 1.00 93.06 71 ARG A C 1
ATOM 567 O O . ARG A 1 71 ? -12.718 0.918 4.554 1.00 93.06 71 ARG A O 1
ATOM 574 N N . GLU A 1 72 ? -10.530 1.436 4.455 1.00 91.31 72 GLU A N 1
ATOM 575 C CA . GLU A 1 72 ? -10.477 1.408 2.992 1.00 91.31 72 GLU A CA 1
ATOM 576 C C . GLU A 1 72 ? -10.768 0.008 2.444 1.00 91.31 72 GLU A C 1
ATOM 578 O O . GLU A 1 72 ? -11.471 -0.110 1.442 1.00 91.31 72 GLU A O 1
ATOM 583 N N . LEU A 1 73 ? -10.329 -1.051 3.131 1.00 88.56 73 LEU A N 1
ATOM 584 C CA . LEU A 1 73 ? -10.693 -2.425 2.785 1.00 88.56 73 LEU A CA 1
ATOM 585 C C . LEU A 1 73 ? -12.196 -2.668 2.955 1.00 88.56 73 LEU A C 1
ATOM 587 O O . LEU A 1 73 ? -12.826 -3.174 2.034 1.00 88.56 73 LEU A O 1
ATOM 591 N N . MET A 1 74 ? -12.785 -2.255 4.084 1.00 89.12 74 MET A N 1
ATOM 592 C CA . MET A 1 74 ? -14.216 -2.442 4.364 1.00 89.12 74 MET A CA 1
ATOM 593 C C . MET A 1 74 ? -15.133 -1.713 3.375 1.00 89.12 74 MET A C 1
ATOM 595 O O . MET A 1 74 ? -16.195 -2.228 3.045 1.00 89.12 74 MET A O 1
ATOM 599 N N . ARG A 1 75 ? -14.741 -0.527 2.889 1.00 84.44 75 ARG A N 1
ATOM 600 C CA . ARG A 1 75 ? -15.533 0.237 1.905 1.00 84.44 75 ARG A CA 1
ATOM 601 C C . ARG A 1 75 ? -15.618 -0.430 0.531 1.00 84.44 75 ARG A C 1
ATOM 603 O O . ARG A 1 75 ? -16.485 -0.054 -0.252 1.00 84.44 75 ARG A O 1
ATOM 610 N N . HIS A 1 76 ? -14.713 -1.356 0.224 1.00 70.50 76 HIS A N 1
ATOM 611 C CA . HIS A 1 76 ? -14.600 -1.990 -1.090 1.00 70.50 76 HIS A CA 1
ATOM 612 C C . HIS A 1 76 ? -14.940 -3.493 -1.069 1.00 70.50 76 HIS A C 1
ATOM 614 O O . HIS A 1 76 ? -14.520 -4.213 -1.983 1.00 70.50 76 HIS A O 1
ATOM 620 N N . VAL A 1 77 ? -15.686 -3.938 -0.047 1.00 55.34 77 VAL A N 1
ATOM 621 C CA . VAL A 1 77 ? -16.318 -5.269 0.047 1.00 55.34 77 VAL A CA 1
ATOM 622 C C . VAL A 1 77 ? -17.708 -5.241 -0.574 1.00 55.34 77 VAL A C 1
ATOM 624 O O . VAL A 1 77 ? -18.451 -4.273 -0.303 1.00 55.34 77 VAL A O 1
#

Organism: NCBI:txid60889